Protein AF-A0A3N5SYI0-F1 (afdb_monomer)

Solvent-accessible surface area (backbone atoms only — not comparable to full-atom values): 3553 Å² total; per-residue (Å²): 130,81,71,62,61,68,58,56,52,50,52,57,49,60,68,40,83,90,52,44,72,70,53,52,52,50,45,29,69,72,49,71,32,69,66,44,49,76,70,47,50,51,72,61,42,49,70,39,91,89,39,47,74,75,64,39,74,108

Mean predicted aligned error: 6.23 Å
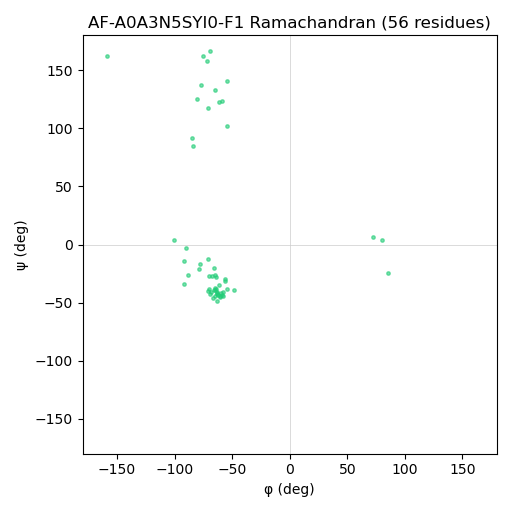
Nearest PDB structures (foldseek):
  1x2i-assembly1_A  TM=8.137E-01  e=6.506E-02  Pyrococcus furiosus
  2bhn-assembly1_A  TM=7.430E-01  e=4.239E-02  Aeropyrum pernix
  1x2i-assembly1_B  TM=8.329E-01  e=1.732E-01  Pyrococcus furiosus
  5tt5-assembly1_A  TM=8.798E-01  e=1.772E+00  Escherichia coli K-12
  4bxo-assembly1_B  TM=7.428E-01  e=1.475E+00  Homo sapiens

Foldseek 3Di:
DPPPVQVVLVVVQVPQPPSDPVLVVQLCVQLVHSVSSVVDALVSQCVGPPSDSSNSVD

Structure (mmCIF, N/CA/C/O backbone):
data_AF-A0A3N5SYI0-F1
#
_entry.id   AF-A0A3N5SYI0-F1
#
loop_
_atom_site.group_PDB
_atom_site.id
_atom_site.type_symbol
_atom_site.label_atom_id
_atom_site.label_alt_id
_atom_site.label_comp_id
_atom_site.label_asym_id
_atom_site.label_entity_id
_atom_site.label_seq_id
_atom_site.pdbx_PDB_ins_code
_atom_site.Cartn_x
_atom_site.Cartn_y
_atom_site.Cartn_z
_atom_site.occupancy
_atom_site.B_iso_or_equiv
_atom_site.auth_seq_id
_atom_site.auth_comp_id
_atom_site.auth_asym_id
_atom_site.auth_atom_id
_atom_site.pdbx_PDB_model_num
ATOM 1 N N . MET A 1 1 ? 16.802 -9.070 -19.757 1.00 48.44 1 MET A N 1
ATOM 2 C CA . MET A 1 1 ? 16.623 -8.801 -18.319 1.00 48.44 1 MET A CA 1
ATOM 3 C C . MET A 1 1 ? 15.263 -8.159 -18.175 1.00 48.44 1 MET A C 1
ATOM 5 O O . MET A 1 1 ? 15.102 -7.046 -18.657 1.00 48.44 1 MET A O 1
ATOM 9 N N . GLU A 1 2 ? 14.278 -8.880 -17.638 1.00 52.16 2 GLU A N 1
ATOM 10 C CA . GLU A 1 2 ? 13.035 -8.239 -17.196 1.00 52.16 2 GLU A CA 1
ATOM 11 C C . GLU A 1 2 ? 13.449 -7.205 -16.136 1.00 52.16 2 GLU A C 1
ATOM 13 O O . GLU A 1 2 ? 14.176 -7.583 -15.210 1.00 52.16 2 GLU A O 1
ATOM 18 N N . PRO A 1 3 ? 13.116 -5.911 -16.283 1.00 58.97 3 PRO A N 1
ATOM 19 C CA . PRO A 1 3 ? 13.340 -4.966 -15.199 1.00 58.97 3 PRO A CA 1
ATOM 20 C C . PRO A 1 3 ? 12.650 -5.522 -13.955 1.00 58.97 3 PRO A C 1
ATOM 22 O O . PRO A 1 3 ? 11.573 -6.110 -14.066 1.00 58.97 3 PRO A O 1
ATOM 25 N N . ASP A 1 4 ? 13.285 -5.378 -12.793 1.00 67.81 4 ASP A N 1
ATOM 26 C CA . ASP A 1 4 ? 12.709 -5.819 -11.527 1.00 67.81 4 ASP A CA 1
ATOM 27 C C . ASP A 1 4 ? 11.328 -5.160 -11.388 1.00 67.81 4 ASP A C 1
ATOM 29 O O . ASP A 1 4 ? 11.232 -3.950 -11.164 1.00 67.81 4 ASP A O 1
ATOM 33 N N . ARG A 1 5 ? 10.251 -5.917 -11.654 1.00 68.12 5 ARG A N 1
ATOM 34 C CA . ARG A 1 5 ? 8.885 -5.368 -11.747 1.00 68.12 5 ARG A CA 1
ATOM 35 C C . ARG A 1 5 ? 8.515 -4.639 -10.463 1.00 68.12 5 ARG A C 1
ATOM 37 O O . ARG A 1 5 ? 7.837 -3.617 -10.521 1.00 68.12 5 ARG A O 1
ATOM 44 N N . SER A 1 6 ? 9.060 -5.096 -9.338 1.00 77.00 6 SER A N 1
ATOM 45 C CA . SER A 1 6 ? 8.936 -4.454 -8.036 1.00 77.00 6 SER A CA 1
ATOM 46 C C . SER A 1 6 ? 9.469 -3.020 -8.046 1.00 77.00 6 SER A C 1
ATOM 48 O O . SER A 1 6 ? 8.835 -2.136 -7.477 1.00 77.00 6 SER A O 1
ATOM 50 N N . LEU A 1 7 ? 10.598 -2.749 -8.711 1.00 79.19 7 LEU A N 1
ATOM 51 C CA . LEU A 1 7 ? 11.160 -1.399 -8.823 1.00 79.19 7 LEU A CA 1
ATOM 52 C C . LEU A 1 7 ? 10.252 -0.480 -9.650 1.00 79.19 7 LEU A C 1
ATOM 54 O O . LEU A 1 7 ? 9.971 0.640 -9.231 1.00 79.19 7 LEU A O 1
ATOM 58 N N . ALA A 1 8 ? 9.763 -0.951 -10.799 1.00 81.00 8 ALA A N 1
ATOM 59 C CA . ALA A 1 8 ? 8.860 -0.173 -11.650 1.00 81.00 8 ALA A CA 1
ATOM 60 C C . ALA A 1 8 ? 7.532 0.139 -10.937 1.00 81.00 8 ALA A C 1
ATOM 62 O O . ALA A 1 8 ? 7.052 1.270 -10.989 1.00 81.00 8 ALA A O 1
ATOM 63 N N . GLN A 1 9 ? 6.986 -0.837 -10.207 1.00 80.38 9 GLN A N 1
ATOM 64 C CA . GLN A 1 9 ? 5.796 -0.688 -9.368 1.00 80.38 9 GLN A CA 1
ATOM 65 C C . GLN A 1 9 ? 6.021 0.321 -8.232 1.00 80.38 9 GLN A C 1
ATOM 67 O O . GLN A 1 9 ? 5.176 1.182 -7.993 1.00 80.38 9 GLN A O 1
ATOM 72 N N . TRP A 1 10 ? 7.185 0.285 -7.575 1.00 80.50 10 TRP A N 1
ATOM 73 C CA . TRP A 1 10 ? 7.566 1.280 -6.567 1.00 80.50 10 TRP A CA 1
ATOM 74 C C . TRP A 1 10 ? 7.665 2.692 -7.142 1.00 80.50 10 TRP A C 1
ATOM 76 O O . TRP A 1 10 ? 7.182 3.641 -6.522 1.00 80.50 10 TRP A O 1
ATOM 86 N N . VAL A 1 11 ? 8.272 2.839 -8.322 1.00 82.44 11 VAL A N 1
ATOM 87 C CA . VAL A 1 11 ? 8.364 4.133 -9.006 1.00 82.44 11 VAL A CA 1
ATOM 88 C C . VAL A 1 11 ? 6.966 4.632 -9.361 1.00 82.44 11 VAL A C 1
ATOM 90 O O . VAL A 1 11 ? 6.634 5.758 -9.006 1.00 82.44 11 VAL A O 1
ATOM 93 N N . ALA A 1 12 ? 6.118 3.800 -9.962 1.00 82.75 12 ALA A N 1
ATOM 94 C CA . ALA A 1 12 ? 4.751 4.173 -10.319 1.00 82.75 12 ALA A CA 1
ATOM 95 C C . ALA A 1 12 ? 3.918 4.604 -9.096 1.00 82.75 12 ALA A C 1
ATOM 97 O O . ALA A 1 12 ? 3.279 5.652 -9.136 1.00 82.75 12 ALA A O 1
ATOM 98 N N . LEU A 1 13 ? 4.005 3.885 -7.973 1.00 79.31 13 LEU A N 1
ATOM 99 C CA . LEU A 1 13 ? 3.351 4.287 -6.722 1.00 79.31 13 LEU A CA 1
ATOM 100 C C . LEU A 1 13 ? 3.922 5.597 -6.163 1.00 79.31 13 LEU A C 1
ATOM 102 O O . LEU A 1 13 ? 3.175 6.434 -5.666 1.00 79.31 13 LEU A O 1
ATOM 106 N N . SER A 1 14 ? 5.232 5.826 -6.272 1.00 80.31 14 SER A N 1
ATOM 107 C CA . SER A 1 14 ? 5.846 7.080 -5.813 1.00 80.31 14 SER A CA 1
ATOM 108 C C . SER A 1 14 ? 5.398 8.318 -6.601 1.00 80.31 14 SER A C 1
ATOM 110 O O . SER A 1 14 ? 5.500 9.431 -6.086 1.00 80.31 14 SER A O 1
ATOM 112 N N . LEU A 1 15 ? 4.878 8.131 -7.821 1.00 81.94 15 LEU A N 1
ATOM 113 C CA . LEU A 1 15 ? 4.297 9.203 -8.632 1.00 81.94 15 LEU A CA 1
ATOM 114 C C . LEU A 1 15 ? 2.886 9.585 -8.168 1.00 81.94 15 LEU A C 1
ATOM 116 O O . LEU A 1 15 ? 2.414 10.669 -8.512 1.00 81.94 15 LEU A O 1
ATOM 120 N N . VAL A 1 16 ? 2.2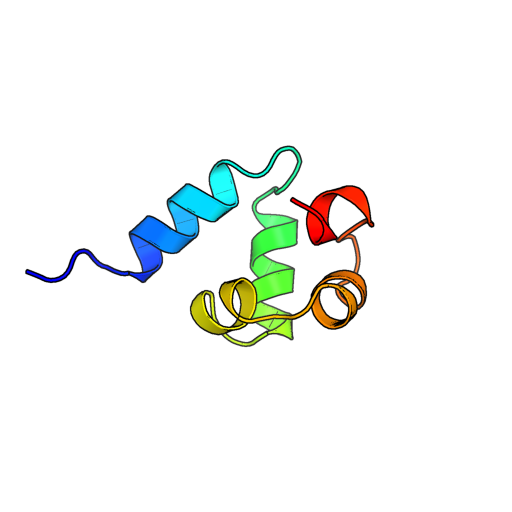22 8.737 -7.374 1.00 81.00 16 VAL A N 1
ATOM 121 C CA . VAL A 1 16 ? 0.888 9.025 -6.849 1.00 81.00 16 VAL A CA 1
ATOM 122 C C . VAL A 1 16 ? 0.993 10.134 -5.793 1.00 81.00 16 VAL A C 1
ATOM 124 O O . VAL A 1 16 ? 1.619 9.958 -4.738 1.00 81.00 16 VAL A O 1
ATOM 127 N N . PRO A 1 17 ? 0.368 11.299 -6.024 1.00 72.75 17 PRO A N 1
ATOM 128 C CA . PRO A 1 17 ? 0.469 12.422 -5.109 1.00 72.75 17 PRO A CA 1
ATOM 129 C C . PRO A 1 17 ? -0.169 12.079 -3.760 1.00 72.75 17 PRO A C 1
ATOM 131 O O . PRO A 1 17 ? -1.306 11.619 -3.688 1.00 72.75 17 PRO A O 1
ATOM 134 N N . ASN A 1 18 ? 0.541 12.382 -2.670 1.00 74.56 18 ASN A N 1
ATOM 135 C CA . ASN A 1 18 ? 0.186 12.033 -1.283 1.00 74.56 18 ASN A CA 1
ATOM 136 C C . ASN A 1 18 ? 0.332 10.542 -0.919 1.00 74.56 18 ASN A C 1
ATOM 138 O O . ASN A 1 18 ? -0.004 10.159 0.207 1.00 74.56 18 ASN A O 1
ATOM 142 N N . LEU A 1 19 ? 0.886 9.704 -1.801 1.00 78.81 19 LEU A N 1
ATOM 143 C CA . LEU A 1 19 ? 1.223 8.325 -1.466 1.00 78.81 19 LEU A CA 1
ATOM 144 C C . LEU A 1 19 ? 2.596 8.250 -0.783 1.00 78.81 19 LEU A C 1
ATOM 146 O O . LEU A 1 19 ? 3.638 8.016 -1.387 1.00 78.81 19 LEU A O 1
ATOM 150 N N . GLY A 1 20 ? 2.599 8.468 0.531 1.00 77.12 20 GLY A N 1
ATOM 151 C CA . GLY A 1 20 ? 3.809 8.337 1.340 1.00 77.12 20 GLY A CA 1
ATOM 152 C C . GLY A 1 20 ? 4.209 6.879 1.595 1.00 77.12 20 GLY A C 1
ATOM 153 O O . GLY A 1 20 ? 3.383 5.967 1.556 1.00 77.12 20 GLY A O 1
ATOM 154 N N . ARG A 1 21 ? 5.469 6.670 2.003 1.00 79.06 21 ARG A N 1
ATOM 155 C CA . ARG A 1 21 ? 6.027 5.352 2.383 1.00 79.06 21 ARG A CA 1
ATOM 156 C C . ARG A 1 21 ? 5.130 4.569 3.352 1.00 79.06 21 ARG A C 1
ATOM 158 O O . ARG A 1 21 ? 4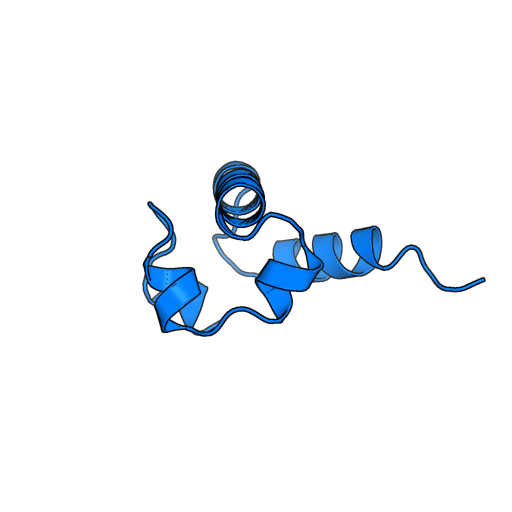.964 3.369 3.203 1.00 79.06 21 ARG A O 1
ATOM 165 N N . ARG A 1 22 ? 4.514 5.255 4.324 1.00 81.75 22 ARG A N 1
ATOM 166 C CA . ARG A 1 22 ? 3.587 4.655 5.304 1.00 81.75 22 ARG A CA 1
ATOM 167 C C . ARG A 1 22 ? 2.305 4.109 4.673 1.00 81.75 22 ARG A C 1
ATOM 169 O O . ARG A 1 22 ? 1.829 3.070 5.111 1.00 81.75 22 ARG A O 1
ATOM 176 N N . SER A 1 23 ? 1.743 4.812 3.692 1.00 81.62 23 SER A N 1
ATOM 177 C CA . SER A 1 23 ? 0.553 4.359 2.963 1.00 81.62 23 SER A CA 1
ATOM 178 C C . SER A 1 23 ? 0.893 3.163 2.079 1.00 81.62 23 SER A C 1
ATOM 180 O O . SER A 1 23 ? 0.133 2.206 2.030 1.00 81.62 23 SER A O 1
ATOM 182 N N . MET A 1 24 ? 2.079 3.183 1.468 1.00 80.44 24 MET A N 1
ATOM 183 C CA . MET A 1 24 ? 2.583 2.087 0.641 1.00 80.44 24 MET A CA 1
ATOM 184 C C . MET A 1 24 ? 2.823 0.806 1.442 1.00 80.44 24 MET A C 1
ATOM 186 O O . MET A 1 24 ? 2.387 -0.260 1.029 1.00 80.44 24 MET A O 1
ATOM 190 N N . VAL A 1 25 ? 3.441 0.911 2.624 1.00 83.44 25 VAL A N 1
ATOM 191 C CA . VAL A 1 25 ? 3.613 -0.235 3.532 1.00 83.44 25 VAL A CA 1
ATOM 192 C C . VAL A 1 25 ? 2.258 -0.836 3.901 1.00 83.44 25 VAL A C 1
ATOM 194 O O . VAL A 1 25 ? 2.097 -2.040 3.786 1.00 83.44 25 VAL A O 1
ATOM 197 N N . ARG A 1 26 ? 1.254 -0.013 4.226 1.00 83.12 26 ARG A N 1
ATOM 198 C CA . ARG A 1 26 ? -0.095 -0.511 4.547 1.00 83.12 26 ARG A CA 1
ATOM 199 C C . ARG A 1 26 ? -0.801 -1.172 3.373 1.00 83.12 26 ARG A C 1
ATOM 201 O O . ARG A 1 26 ? -1.477 -2.173 3.562 1.00 83.12 26 ARG A O 1
ATOM 208 N N . LEU A 1 27 ? -0.649 -0.615 2.174 1.00 83.00 27 LEU A N 1
ATOM 209 C CA . LEU A 1 27 ? -1.178 -1.212 0.949 1.00 83.00 27 LEU A CA 1
ATOM 210 C C . LEU A 1 27 ? -0.569 -2.593 0.712 1.00 83.00 27 LEU A C 1
ATOM 212 O O . LEU A 1 27 ? -1.301 -3.536 0.440 1.00 83.00 27 LEU A O 1
ATOM 216 N N . ILE A 1 28 ? 0.745 -2.724 0.883 1.00 84.44 28 ILE A N 1
ATOM 217 C CA . ILE A 1 28 ? 1.446 -4.003 0.740 1.00 84.44 28 ILE A CA 1
ATOM 218 C C . ILE A 1 28 ? 1.067 -4.967 1.871 1.00 84.44 28 ILE A C 1
ATOM 220 O O . ILE A 1 28 ? 0.843 -6.137 1.600 1.00 84.44 28 ILE A O 1
ATOM 224 N N . GLU A 1 29 ? 0.941 -4.505 3.117 1.00 85.50 29 GLU A N 1
ATOM 225 C CA . GLU A 1 29 ? 0.491 -5.339 4.243 1.00 85.50 29 GLU A CA 1
ATOM 226 C C . GLU A 1 29 ? -0.933 -5.870 4.031 1.00 85.50 29 GLU A C 1
ATOM 228 O O . GLU A 1 29 ? -1.230 -6.995 4.422 1.00 85.50 29 GLU A O 1
ATOM 233 N N . GLN A 1 30 ? -1.810 -5.084 3.400 1.00 82.94 30 GLN A N 1
ATOM 234 C CA . GLN A 1 30 ? -3.218 -5.438 3.229 1.00 82.94 30 GLN A CA 1
ATOM 235 C C . GLN A 1 30 ? -3.511 -6.184 1.919 1.00 82.94 30 GLN A C 1
ATOM 237 O O . GLN A 1 30 ? -4.363 -7.068 1.908 1.00 82.94 30 GLN A O 1
ATOM 242 N N . CYS A 1 31 ? -2.799 -5.873 0.833 1.00 81.75 31 CYS A N 1
ATOM 243 C CA . CYS A 1 31 ? -2.917 -6.574 -0.452 1.00 81.75 31 CYS A CA 1
ATOM 244 C C . CYS A 1 31 ? -1.921 -7.743 -0.581 1.00 81.75 31 CYS A C 1
ATOM 246 O O . CYS A 1 31 ? -2.043 -8.570 -1.477 1.00 81.75 31 CYS A O 1
ATOM 248 N N . GLY A 1 32 ? -0.916 -7.820 0.291 1.00 82.44 32 GLY A N 1
ATOM 249 C CA . GLY A 1 32 ? 0.108 -8.868 0.333 1.00 82.44 32 GLY A CA 1
ATOM 250 C C . GLY A 1 32 ? 1.311 -8.641 -0.590 1.00 82.44 32 GLY A C 1
ATOM 251 O O . GLY A 1 32 ? 2.393 -9.156 -0.319 1.00 82.44 32 GLY A O 1
ATOM 252 N N . SER A 1 33 ? 1.168 -7.872 -1.672 1.00 83.25 33 SER A N 1
ATOM 253 C CA . SER A 1 33 ? 2.265 -7.574 -2.603 1.00 83.25 33 SER A CA 1
ATOM 254 C C . SER A 1 33 ? 2.000 -6.308 -3.416 1.00 83.25 33 SER A C 1
ATOM 256 O O . SER A 1 33 ? 0.860 -5.866 -3.519 1.00 83.25 33 SER A O 1
ATOM 258 N N . LEU A 1 34 ? 3.046 -5.734 -4.023 1.00 82.12 34 LEU A N 1
ATOM 259 C CA . LEU A 1 34 ? 2.904 -4.606 -4.954 1.00 82.12 34 LEU A CA 1
ATOM 260 C C . LEU A 1 34 ? 2.021 -4.967 -6.149 1.00 82.12 34 LEU A C 1
ATOM 262 O O . LEU A 1 34 ? 1.171 -4.176 -6.532 1.00 82.12 34 LEU A O 1
ATOM 266 N N . ASP A 1 35 ? 2.183 -6.168 -6.698 1.00 82.25 35 ASP A N 1
ATOM 267 C CA . ASP A 1 35 ? 1.385 -6.641 -7.830 1.00 82.25 35 ASP A CA 1
ATOM 268 C C . ASP A 1 35 ? -0.111 -6.687 -7.488 1.00 82.25 35 ASP A C 1
ATOM 270 O O . ASP A 1 35 ? -0.942 -6.150 -8.217 1.00 82.25 35 ASP A O 1
ATOM 274 N N . ALA A 1 36 ? -0.439 -7.195 -6.298 1.00 82.81 36 ALA A N 1
ATOM 275 C CA . ALA A 1 36 ? -1.803 -7.194 -5.789 1.00 82.81 36 ALA A CA 1
ATOM 276 C C . ALA A 1 36 ? -2.359 -5.781 -5.547 1.00 82.81 36 ALA A C 1
ATOM 278 O O . ALA A 1 36 ? -3.562 -5.594 -5.662 1.00 82.81 36 ALA A O 1
ATOM 279 N N . VAL A 1 37 ? -1.516 -4.782 -5.250 1.00 83.50 37 VAL A N 1
ATOM 280 C CA . VAL A 1 37 ? -1.944 -3.373 -5.147 1.00 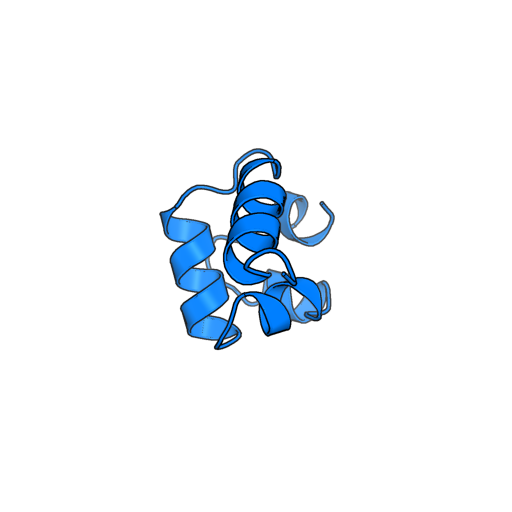83.50 37 VAL A CA 1
ATOM 281 C C . VAL A 1 37 ? -2.317 -2.811 -6.520 1.00 83.50 37 VAL A C 1
ATOM 283 O O . VAL A 1 37 ? -3.331 -2.133 -6.632 1.00 83.50 37 VAL A O 1
ATOM 286 N N . PHE A 1 38 ? -1.537 -3.105 -7.564 1.00 82.00 38 PHE A N 1
ATOM 287 C CA . PHE A 1 38 ? -1.843 -2.667 -8.934 1.00 82.00 38 PHE A CA 1
ATOM 288 C C . PHE A 1 38 ? -3.053 -3.388 -9.540 1.00 82.00 38 PHE A C 1
ATOM 290 O O . PHE A 1 38 ? -3.719 -2.829 -10.407 1.00 82.00 38 PHE A O 1
ATOM 297 N N . GLY A 1 39 ? -3.336 -4.613 -9.094 1.00 82.25 39 GLY A N 1
ATOM 298 C CA . GLY A 1 39 ? -4.535 -5.365 -9.472 1.00 82.25 39 GLY A CA 1
ATOM 299 C C . GLY A 1 39 ? -5.746 -5.140 -8.560 1.00 82.25 39 GLY A C 1
ATOM 300 O O . GLY A 1 39 ? -6.796 -5.729 -8.812 1.00 82.25 39 GLY A O 1
ATOM 301 N N . ALA A 1 40 ? -5.618 -4.349 -7.491 1.00 82.38 40 ALA A N 1
ATOM 302 C CA . ALA A 1 40 ? -6.699 -4.125 -6.540 1.00 82.38 40 ALA A CA 1
ATOM 303 C C . ALA A 1 40 ? -7.745 -3.155 -7.096 1.00 82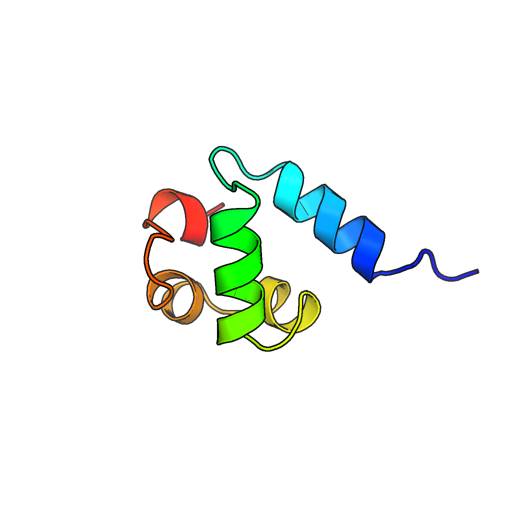.38 40 ALA A C 1
ATOM 305 O O . ALA A 1 40 ? -7.427 -2.100 -7.640 1.00 82.38 40 ALA A O 1
ATOM 306 N N . ASP A 1 41 ? -9.011 -3.498 -6.881 1.00 80.38 41 ASP A N 1
ATOM 307 C CA . ASP A 1 41 ? -10.144 -2.650 -7.234 1.00 80.38 41 ASP A CA 1
ATOM 308 C C . ASP A 1 41 ? -10.260 -1.433 -6.296 1.00 80.38 41 ASP A C 1
ATOM 310 O O . ASP A 1 41 ? -9.821 -1.474 -5.140 1.00 80.38 41 ASP A O 1
ATOM 314 N N . GLU A 1 42 ? -10.927 -0.362 -6.740 1.00 80.12 42 GLU A N 1
ATOM 315 C CA . GLU A 1 42 ? -11.061 0.887 -5.965 1.00 80.12 42 GLU A CA 1
ATOM 316 C C . GLU A 1 42 ? -11.651 0.631 -4.565 1.00 80.12 42 GLU A C 1
ATOM 318 O O . GLU A 1 42 ? -11.230 1.226 -3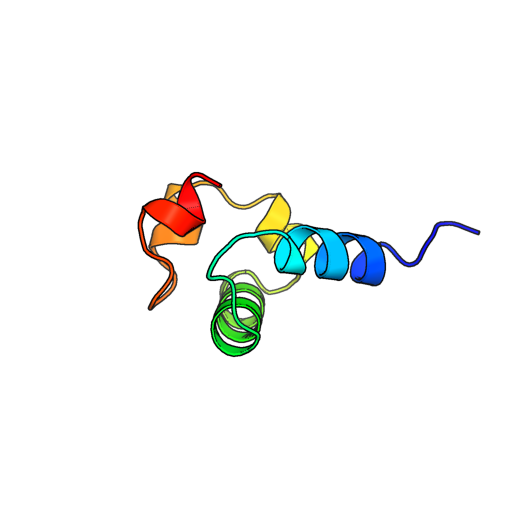.568 1.00 80.12 42 GLU A O 1
ATOM 323 N N . ALA A 1 43 ? -12.612 -0.293 -4.470 1.00 77.44 43 ALA A N 1
ATOM 324 C CA . ALA A 1 43 ? -13.233 -0.688 -3.209 1.00 77.44 43 ALA A CA 1
ATOM 325 C C . ALA A 1 43 ? -12.234 -1.346 -2.239 1.00 77.44 43 ALA A C 1
ATOM 327 O O . ALA A 1 43 ? -12.278 -1.077 -1.036 1.00 77.44 43 ALA A O 1
ATOM 328 N N . ALA A 1 44 ? -11.314 -2.166 -2.754 1.00 76.19 44 ALA A N 1
ATOM 329 C CA . ALA A 1 44 ? -10.271 -2.810 -1.961 1.00 76.19 44 ALA A CA 1
ATOM 330 C C . ALA A 1 44 ? -9.218 -1.792 -1.499 1.00 76.19 44 ALA A C 1
ATOM 332 O O . ALA A 1 44 ? -8.820 -1.803 -0.334 1.00 76.19 44 ALA A O 1
ATOM 333 N N . LEU A 1 45 ? -8.844 -0.847 -2.367 1.00 77.25 45 LEU A N 1
ATOM 334 C CA . LEU A 1 45 ? -7.935 0.248 -2.021 1.00 77.25 45 LEU A CA 1
ATOM 335 C C . LEU A 1 45 ? -8.537 1.163 -0.943 1.00 77.25 45 LEU A C 1
ATOM 337 O O . LEU A 1 45 ? -7.856 1.520 0.017 1.00 77.25 45 LEU A O 1
ATOM 341 N N . ARG A 1 46 ? -9.833 1.488 -1.034 1.00 78.75 46 ARG A N 1
ATOM 342 C CA . ARG A 1 46 ? -10.562 2.280 -0.023 1.00 78.75 46 ARG A CA 1
ATOM 343 C C . ARG A 1 46 ? -10.684 1.603 1.337 1.00 78.75 46 ARG A C 1
ATOM 345 O O . ARG A 1 46 ? -10.826 2.298 2.343 1.00 78.75 46 ARG A O 1
ATOM 352 N N . ALA A 1 47 ? -10.640 0.275 1.386 1.00 79.25 47 ALA A N 1
ATOM 353 C CA . ALA A 1 47 ? -10.655 -0.467 2.643 1.00 79.25 47 ALA A CA 1
ATOM 354 C C . ALA A 1 47 ? -9.338 -0.318 3.432 1.00 79.25 47 ALA A C 1
ATOM 356 O O . ALA A 1 47 ? -9.284 -0.673 4.614 1.00 79.25 47 ALA A O 1
ATOM 357 N N . VAL A 1 48 ? -8.278 0.220 2.812 1.00 75.88 48 VAL A N 1
ATOM 358 C CA . VAL A 1 48 ? -6.982 0.419 3.462 1.00 75.88 48 VAL A CA 1
ATOM 359 C C . VAL A 1 48 ? -6.994 1.690 4.327 1.00 75.88 48 VAL A C 1
ATOM 361 O O . VAL A 1 48 ? -7.243 2.798 3.836 1.00 75.88 48 VAL A O 1
ATOM 364 N N . PRO A 1 49 ? -6.660 1.598 5.628 1.00 68.19 49 PRO A N 1
ATOM 365 C CA . PRO A 1 49 ? -6.691 2.744 6.526 1.00 68.19 49 PRO A CA 1
ATOM 366 C C . PRO A 1 49 ? -5.727 3.856 6.083 1.00 68.19 49 PRO A C 1
ATOM 368 O O . PRO A 1 49 ? -4.506 3.663 6.078 1.00 68.19 49 PRO A O 1
ATOM 371 N N . ARG A 1 50 ? -6.270 5.064 5.855 1.00 70.56 50 ARG A N 1
ATOM 372 C CA . ARG A 1 50 ? -5.604 6.274 5.308 1.00 70.56 50 ARG A CA 1
ATOM 373 C C . ARG A 1 50 ? -5.437 6.320 3.784 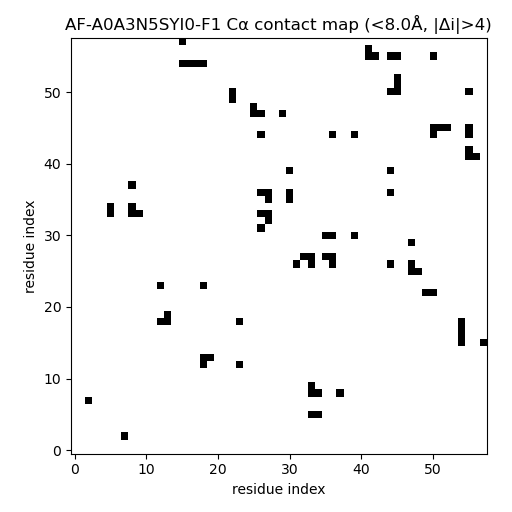1.00 70.56 50 ARG A C 1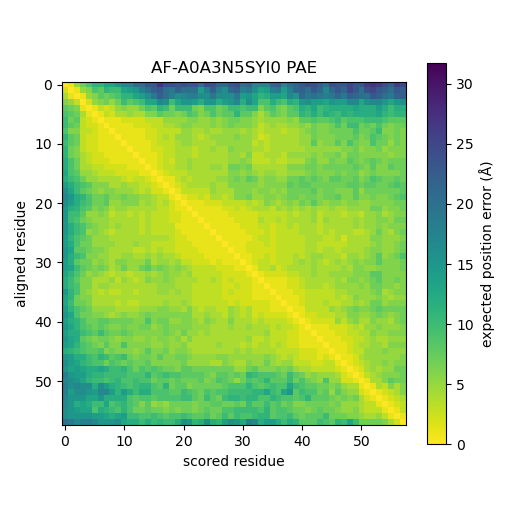
ATOM 375 O O . ARG A 1 50 ? -4.886 7.304 3.293 1.00 70.56 50 ARG A O 1
ATOM 382 N N . ILE A 1 51 ? -5.948 5.344 3.036 1.00 73.06 51 ILE A N 1
ATOM 383 C CA . ILE A 1 51 ? -6.130 5.481 1.588 1.00 73.06 51 ILE A CA 1
ATOM 384 C C . ILE A 1 51 ? -7.477 6.167 1.367 1.00 73.06 51 ILE A C 1
ATOM 386 O O . ILE A 1 51 ? -8.543 5.560 1.370 1.00 73.06 51 ILE A O 1
ATOM 390 N N . GLY A 1 52 ? -7.426 7.497 1.293 1.00 66.44 52 GLY A N 1
ATOM 391 C CA . GLY A 1 52 ? -8.606 8.308 1.019 1.00 66.44 52 GLY A CA 1
ATOM 392 C C . GLY A 1 52 ? -9.098 8.130 -0.423 1.00 66.44 52 GLY A C 1
ATOM 393 O O . GLY A 1 52 ? -8.352 7.650 -1.276 1.00 66.44 52 GLY A O 1
ATOM 394 N N . PRO A 1 53 ? -10.316 8.598 -0.743 1.00 63.00 53 PRO A N 1
ATOM 395 C CA . PRO A 1 53 ? -10.908 8.451 -2.073 1.00 63.00 53 PRO A CA 1
ATOM 396 C C . PRO A 1 53 ? -10.036 9.027 -3.197 1.00 63.00 53 PRO A C 1
ATOM 398 O O . PRO A 1 53 ? -10.045 8.477 -4.283 1.00 63.00 53 PRO A O 1
ATOM 401 N N . LYS A 1 54 ? -9.227 10.062 -2.924 1.00 65.12 54 LYS A N 1
ATOM 402 C CA . LYS A 1 54 ? -8.272 10.636 -3.890 1.00 65.12 54 LYS A CA 1
ATOM 403 C C . LYS A 1 54 ? -7.111 9.710 -4.264 1.00 65.12 54 LYS A C 1
ATOM 405 O O . LYS A 1 54 ? -6.539 9.891 -5.325 1.00 65.12 54 LYS A O 1
ATOM 410 N N . LEU A 1 55 ? -6.725 8.797 -3.371 1.00 69.31 55 LEU A N 1
ATOM 411 C CA . LEU A 1 55 ? -5.655 7.828 -3.625 1.00 69.31 55 LEU A CA 1
ATOM 412 C C . LEU A 1 55 ? -6.188 6.557 -4.290 1.00 69.31 55 LEU A C 1
ATOM 414 O O . LEU A 1 55 ? -5.433 5.884 -4.969 1.00 69.31 55 LEU A O 1
ATOM 418 N N . ALA A 1 56 ? -7.466 6.232 -4.086 1.00 66.44 56 ALA A N 1
ATOM 419 C CA . ALA A 1 56 ? -8.091 5.059 -4.691 1.00 66.44 56 ALA A CA 1
ATOM 420 C C . ALA A 1 56 ? -8.489 5.278 -6.165 1.00 66.44 56 ALA A C 1
ATOM 422 O O . ALA A 1 56 ? -8.644 4.309 -6.893 1.00 66.44 56 ALA A O 1
ATOM 423 N N . THR A 1 57 ? -8.645 6.538 -6.590 1.00 65.31 57 THR A N 1
ATOM 424 C CA . THR A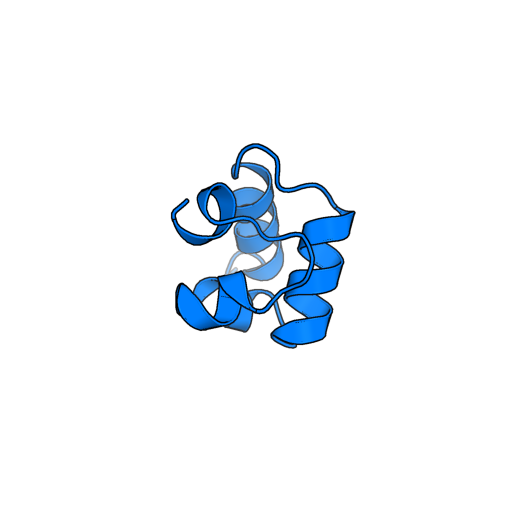 1 57 ? -9.009 6.932 -7.965 1.00 65.31 57 THR A CA 1
ATOM 425 C C . THR A 1 57 ? -7.812 7.399 -8.810 1.00 65.31 57 THR A C 1
ATOM 427 O O . THR A 1 57 ? -8.030 7.961 -9.883 1.00 65.31 57 THR A O 1
ATOM 430 N N . ALA A 1 58 ? -6.588 7.333 -8.275 1.00 61.69 58 ALA A N 1
ATOM 431 C CA . ALA A 1 58 ? -5.369 7.848 -8.912 1.00 61.69 58 ALA A CA 1
ATOM 432 C C . ALA A 1 58 ? -4.708 6.777 -9.783 1.00 61.69 58 ALA A C 1
ATOM 434 O O . ALA A 1 58 ? -4.223 7.151 -10.872 1.00 61.69 58 ALA A O 1
#

Radius of gyration: 10.94 Å; Cα contacts (8 Å, |Δi|>4): 46; chains: 1; bounding box: 30×21×25 Å

Sequence (58 aa):
MEPDRSLAQWVALSLVPNLGRRSMVRLIEQCGSLDAVFGADEAALRAVPRIGPKLATA

pLDDT: mean 76.36, std 8.18, range [48.44, 85.5]

Secondary structure (DSSP, 8-state):
----HHHHHHHHHHTSTT--HHHHHHHHHHHSSHHHHHT--HHHHHTSTT--HHHHT-